Protein AF-A0A7J9HUU3-F1 (afdb_monomer_lite)

Radius of gyration: 15.32 Å; chains: 1; bounding box: 37×24×42 Å

Secondary structure (DSSP, 8-state):
-HHHHHHHHHHHHHHHHH-----HHHHHHHHHHHHHHHHHHHIIIII-S-PPP--HHHHHHHHHHHHHHHHHHHHHHHHTTTSPPPSS--HHHHHHHH-

Sequence (99 aa):
MLLLYSPAFLVGVASFWLYPADDSRFLFLKSAVTIHFFKRLFEVIFIHKYSGEMSLDTIIIILVSYFFVSLSLIYTQTFNQGLSEPSIDLKYLGIVLFL

Structure (mmCIF, N/CA/C/O backbone):
data_AF-A0A7J9HUU3-F1
#
_entry.id   AF-A0A7J9HUU3-F1
#
loop_
_atom_site.group_PDB
_atom_site.id
_atom_site.type_symbol
_atom_site.label_atom_id
_atom_site.label_alt_id
_atom_site.label_comp_id
_atom_site.label_asym_id
_atom_site.label_entity_id
_atom_site.label_seq_id
_atom_site.pdbx_PDB_ins_code
_atom_site.Cartn_x
_atom_site.Cartn_y
_atom_site.Cartn_z
_atom_site.occupancy
_atom_site.B_iso_or_equiv
_atom_site.auth_seq_id
_atom_site.auth_comp_id
_atom_site.auth_asym_id
_atom_site.auth_atom_id
_atom_site.pdbx_PDB_model_num
ATOM 1 N N . MET A 1 1 ? 8.457 0.458 -13.964 1.00 86.88 1 MET A N 1
ATOM 2 C CA . MET A 1 1 ? 7.145 0.252 -13.304 1.00 86.88 1 MET A CA 1
ATOM 3 C C . MET A 1 1 ? 7.217 -0.621 -12.053 1.00 86.88 1 MET A C 1
ATOM 5 O O . MET A 1 1 ? 6.593 -0.253 -11.073 1.00 86.88 1 MET A O 1
ATOM 9 N N . LEU A 1 2 ? 7.983 -1.723 -12.030 1.00 91.31 2 LEU A N 1
ATOM 10 C CA . LEU A 1 2 ? 8.027 -2.649 -10.879 1.00 91.31 2 LEU A CA 1
ATOM 11 C C . LEU A 1 2 ? 8.347 -1.938 -9.551 1.00 91.31 2 LEU A C 1
ATOM 13 O O . LEU A 1 2 ? 7.585 -2.031 -8.595 1.00 91.31 2 LEU A O 1
ATOM 17 N N . LEU A 1 3 ? 9.421 -1.141 -9.548 1.00 92.38 3 LEU A N 1
ATOM 18 C CA . LEU A 1 3 ? 9.867 -0.359 -8.389 1.00 92.38 3 LEU A CA 1
ATOM 19 C C . LEU A 1 3 ? 8.795 0.585 -7.825 1.00 92.38 3 LEU A C 1
ATOM 21 O O . LEU A 1 3 ? 8.834 0.881 -6.638 1.00 92.38 3 LEU A O 1
ATOM 25 N N . LEU A 1 4 ? 7.837 1.039 -8.642 1.00 94.19 4 LEU A N 1
ATOM 26 C CA . LEU A 1 4 ? 6.794 1.973 -8.206 1.00 94.19 4 LEU A CA 1
ATOM 27 C C . LEU A 1 4 ? 5.840 1.329 -7.200 1.00 94.19 4 LEU A C 1
ATOM 29 O O . LEU A 1 4 ? 5.380 1.985 -6.272 1.00 94.19 4 LEU A O 1
ATOM 33 N N . TYR A 1 5 ? 5.533 0.048 -7.402 1.00 95.62 5 TYR A N 1
ATOM 34 C CA . TYR A 1 5 ? 4.492 -0.657 -6.658 1.00 95.62 5 TYR A CA 1
ATOM 35 C C . TYR A 1 5 ? 5.061 -1.529 -5.538 1.00 95.62 5 TYR A C 1
ATOM 37 O O . TYR A 1 5 ? 4.369 -1.775 -4.550 1.00 95.62 5 TYR A O 1
ATOM 45 N N . SER A 1 6 ? 6.316 -1.983 -5.662 1.00 96.56 6 SER A N 1
ATOM 46 C CA . SER A 1 6 ? 6.926 -2.907 -4.697 1.00 96.56 6 SER A CA 1
ATOM 47 C C . SER A 1 6 ? 6.910 -2.390 -3.254 1.00 96.56 6 SER A C 1
ATOM 49 O O . SER A 1 6 ? 6.506 -3.156 -2.382 1.00 96.56 6 SER A O 1
ATOM 51 N N . PRO A 1 7 ? 7.271 -1.126 -2.950 1.00 97.50 7 PRO A N 1
ATOM 52 C CA . PRO A 1 7 ? 7.259 -0.648 -1.566 1.00 97.50 7 PRO A CA 1
ATOM 53 C C . PRO A 1 7 ? 5.859 -0.670 -0.945 1.00 97.50 7 PRO A C 1
ATOM 55 O O . PRO A 1 7 ? 5.690 -1.113 0.186 1.00 97.50 7 PRO A O 1
ATOM 58 N N . ALA A 1 8 ? 4.843 -0.251 -1.701 1.00 97.69 8 ALA A N 1
ATOM 59 C CA . ALA A 1 8 ? 3.453 -0.255 -1.257 1.00 97.69 8 ALA A CA 1
ATOM 60 C C . ALA A 1 8 ? 2.919 -1.680 -1.024 1.00 97.69 8 ALA A C 1
ATOM 62 O O . ALA A 1 8 ? 2.269 -1.948 -0.013 1.00 97.69 8 ALA A O 1
ATOM 63 N N . PHE A 1 9 ? 3.265 -2.619 -1.911 1.00 97.88 9 PHE A N 1
ATOM 64 C CA . PHE A 1 9 ? 2.966 -4.039 -1.720 1.00 97.88 9 PHE A CA 1
ATOM 65 C C . PHE A 1 9 ? 3.612 -4.597 -0.446 1.00 97.88 9 PHE A C 1
ATOM 67 O O . PHE A 1 9 ? 2.938 -5.257 0.343 1.00 97.88 9 PHE A O 1
ATOM 74 N N . LEU A 1 10 ? 4.895 -4.301 -0.215 1.00 98.06 10 LEU A N 1
ATOM 75 C CA . LEU A 1 10 ? 5.618 -4.766 0.972 1.00 98.06 10 LEU A CA 1
ATOM 76 C C . LEU A 1 10 ? 5.020 -4.212 2.267 1.00 98.06 10 LEU A C 1
ATOM 78 O O . LEU A 1 10 ? 4.946 -4.944 3.248 1.00 98.06 10 LEU A O 1
ATOM 82 N N . VAL A 1 11 ? 4.544 -2.964 2.267 1.00 97.56 11 VAL A N 1
ATOM 83 C CA . VAL A 1 11 ? 3.790 -2.389 3.394 1.00 97.56 11 VAL A CA 1
ATOM 84 C C . VAL A 1 11 ? 2.521 -3.201 3.673 1.00 97.56 11 VAL A C 1
ATOM 86 O O . VAL A 1 11 ? 2.269 -3.573 4.821 1.00 97.56 11 VAL A O 1
ATOM 89 N N . GLY A 1 12 ? 1.762 -3.540 2.626 1.00 96.50 12 GLY A N 1
ATOM 90 C CA . GLY A 1 12 ? 0.595 -4.418 2.726 1.00 96.50 12 GLY A CA 1
ATOM 91 C C . GLY A 1 12 ? 0.937 -5.779 3.338 1.00 96.50 12 GLY A C 1
ATOM 92 O O . GLY A 1 12 ? 0.359 -6.155 4.357 1.00 96.50 12 GLY A O 1
ATOM 93 N N . VAL A 1 13 ? 1.936 -6.478 2.792 1.00 97.31 13 VAL A N 1
ATOM 94 C CA . VAL A 1 13 ? 2.375 -7.796 3.286 1.00 97.31 13 VAL A CA 1
ATOM 95 C C . VAL A 1 13 ? 2.868 -7.726 4.733 1.00 97.31 13 VAL A C 1
ATOM 97 O O . VAL A 1 13 ? 2.436 -8.516 5.572 1.00 97.31 13 VAL A O 1
ATOM 100 N N . ALA A 1 14 ? 3.731 -6.761 5.058 1.00 96.62 14 ALA A N 1
ATOM 101 C CA . ALA A 1 14 ? 4.297 -6.610 6.397 1.00 96.62 14 ALA A CA 1
ATOM 102 C C . ALA A 1 14 ? 3.215 -6.375 7.461 1.00 96.62 14 ALA A C 1
ATOM 104 O O . ALA A 1 14 ? 3.344 -6.843 8.593 1.00 96.62 14 ALA A O 1
ATOM 105 N N . SER A 1 15 ? 2.115 -5.706 7.104 1.00 95.06 15 SER A N 1
ATOM 106 C CA . SER A 1 15 ? 1.024 -5.417 8.038 1.00 95.06 15 SER A CA 1
ATOM 107 C C . SER A 1 15 ? 0.310 -6.659 8.585 1.00 95.06 15 SER A C 1
ATOM 109 O O . SER A 1 15 ? -0.264 -6.596 9.676 1.00 95.06 15 SER A O 1
ATOM 111 N N . PHE A 1 16 ? 0.342 -7.790 7.869 1.00 94.12 16 PHE A N 1
ATOM 112 C CA . PHE A 1 16 ? -0.209 -9.056 8.363 1.00 94.12 16 PHE A CA 1
ATOM 113 C C . PHE A 1 16 ? 0.612 -9.616 9.524 1.00 94.12 16 PHE A C 1
ATOM 115 O O . PHE A 1 16 ? 0.038 -10.174 10.453 1.00 94.12 16 PHE A O 1
ATOM 122 N N . TRP A 1 17 ? 1.933 -9.416 9.503 1.00 93.38 17 TRP A N 1
ATOM 123 C CA . TRP A 1 17 ? 2.827 -9.881 10.562 1.00 93.38 17 TRP A CA 1
ATOM 124 C C . TRP A 1 17 ? 2.928 -8.888 11.722 1.00 93.38 17 TRP A C 1
ATOM 126 O O . TRP A 1 17 ? 2.914 -9.280 12.884 1.00 93.38 17 TRP A O 1
ATOM 136 N N . LEU A 1 18 ? 3.014 -7.591 11.414 1.00 92.50 18 LEU A N 1
ATOM 137 C CA . LEU A 1 18 ? 3.209 -6.546 12.423 1.00 92.50 18 LEU A CA 1
ATOM 138 C C . LEU A 1 18 ? 1.960 -6.276 13.268 1.00 92.50 18 LEU A C 1
ATOM 140 O O . LEU A 1 18 ? 2.084 -5.837 14.407 1.00 92.50 18 LEU A O 1
ATOM 144 N N . TYR A 1 19 ? 0.765 -6.531 12.728 1.00 89.00 19 TYR A N 1
ATOM 145 C CA . TYR A 1 19 ? -0.490 -6.212 13.407 1.00 89.00 19 TYR A CA 1
ATOM 146 C C . TYR A 1 19 ? -1.509 -7.357 13.317 1.00 89.00 19 TYR A C 1
ATOM 148 O O . TYR A 1 19 ? -2.508 -7.200 12.623 1.00 89.00 19 TYR A O 1
ATOM 156 N N . PRO A 1 20 ? -1.335 -8.496 13.998 1.00 80.94 20 PRO A N 1
ATOM 157 C CA . PRO A 1 20 ? -2.180 -9.689 13.827 1.00 80.94 20 PRO A CA 1
ATOM 158 C C . PRO A 1 20 ? -3.624 -9.567 14.375 1.00 80.94 20 PRO A C 1
ATOM 160 O O . PRO A 1 20 ? -4.234 -10.570 14.711 1.00 80.94 20 PRO A O 1
ATOM 163 N N . ALA A 1 21 ? -4.179 -8.358 14.490 1.00 70.50 21 ALA A N 1
ATOM 164 C CA . ALA A 1 21 ? -5.475 -8.088 15.111 1.00 70.50 21 ALA A CA 1
ATOM 165 C C . ALA A 1 21 ? -6.659 -8.788 14.411 1.00 70.50 21 ALA A C 1
ATOM 167 O O . ALA A 1 21 ? -6.755 -8.771 13.183 1.00 70.50 21 ALA A O 1
ATOM 168 N N . ASP A 1 22 ? -7.602 -9.285 15.220 1.00 70.81 22 ASP A N 1
ATOM 169 C CA . ASP A 1 22 ? -8.808 -10.037 14.822 1.00 70.81 22 ASP A CA 1
ATOM 170 C C . ASP A 1 22 ? -9.941 -9.176 14.216 1.00 70.81 22 ASP A C 1
ATOM 172 O O . ASP A 1 22 ? -11.059 -9.649 14.005 1.00 70.81 22 ASP A O 1
ATOM 176 N N . ASP A 1 23 ? -9.690 -7.895 13.927 1.00 85.19 23 ASP A N 1
ATOM 177 C CA . ASP A 1 23 ? -10.699 -7.014 13.334 1.00 85.19 23 ASP A CA 1
ATOM 178 C C . ASP A 1 23 ? -10.878 -7.289 11.831 1.00 85.19 23 ASP A C 1
ATOM 180 O O . ASP A 1 23 ? -9.976 -7.072 11.014 1.00 85.19 23 ASP A O 1
ATOM 184 N N . SER A 1 24 ? -12.095 -7.692 11.457 1.00 88.25 24 SER A N 1
ATOM 185 C CA . SER A 1 24 ? -12.493 -7.936 10.067 1.00 88.25 24 SER A CA 1
ATOM 186 C C . SER A 1 24 ? -12.273 -6.726 9.152 1.00 88.25 24 SER A C 1
ATOM 188 O O . SER A 1 24 ? -11.839 -6.894 8.013 1.00 88.25 24 SER A O 1
ATOM 190 N N . ARG A 1 25 ? -12.514 -5.495 9.631 1.00 88.44 25 ARG A N 1
ATOM 191 C CA . ARG A 1 25 ? -12.330 -4.275 8.824 1.00 88.44 25 ARG A CA 1
ATOM 192 C C . ARG A 1 25 ? -10.865 -4.078 8.492 1.00 88.44 25 ARG A C 1
ATOM 194 O O . ARG A 1 25 ? -10.515 -3.807 7.342 1.00 88.44 25 ARG A O 1
ATOM 201 N N . PHE A 1 26 ? -10.007 -4.261 9.489 1.00 91.56 26 PHE A N 1
ATOM 202 C CA . PHE A 1 26 ? -8.579 -4.167 9.273 1.00 91.56 26 PHE A CA 1
ATOM 203 C C . PHE A 1 26 ? -8.066 -5.274 8.351 1.00 91.56 26 PHE A C 1
ATOM 205 O O . PHE A 1 26 ? -7.272 -4.992 7.452 1.00 91.56 26 PHE A O 1
ATOM 212 N N . LEU A 1 27 ? -8.568 -6.502 8.502 1.00 91.88 27 LEU A N 1
ATOM 213 C CA . LEU A 1 27 ? -8.237 -7.604 7.602 1.00 91.88 27 LEU A CA 1
ATOM 214 C C . LEU A 1 27 ? -8.602 -7.276 6.148 1.00 91.88 27 LEU A C 1
ATOM 216 O O . LEU A 1 27 ? -7.772 -7.466 5.255 1.00 91.88 27 LEU A O 1
ATOM 220 N N . PHE A 1 28 ? -9.799 -6.734 5.902 1.00 91.94 28 PHE A N 1
ATOM 221 C CA . PHE A 1 28 ? -10.210 -6.324 4.559 1.00 91.94 28 PHE A CA 1
ATOM 222 C C . PHE A 1 28 ? -9.328 -5.212 3.998 1.00 91.94 28 PHE A C 1
ATOM 224 O O . PHE A 1 28 ? -8.909 -5.310 2.848 1.00 91.94 28 PHE A O 1
ATOM 231 N N . LEU A 1 29 ? -8.981 -4.199 4.797 1.00 93.31 29 LEU A N 1
ATOM 232 C CA . LEU A 1 29 ? -8.114 -3.110 4.348 1.00 93.31 29 LEU A CA 1
ATOM 233 C C . LEU A 1 29 ? -6.722 -3.612 3.942 1.00 93.31 29 LEU A C 1
ATOM 235 O O . LEU A 1 29 ? -6.244 -3.297 2.852 1.00 93.31 29 LEU A O 1
ATOM 239 N N . LYS A 1 30 ? -6.075 -4.421 4.789 1.00 94.19 30 LYS A N 1
ATOM 240 C CA . LYS A 1 30 ? -4.753 -4.991 4.483 1.00 94.19 30 LYS A CA 1
ATOM 241 C C . LYS A 1 30 ? -4.792 -5.872 3.246 1.00 94.19 30 LYS A C 1
ATOM 243 O O . LYS A 1 30 ? -3.890 -5.805 2.410 1.00 94.19 30 LYS A O 1
ATOM 248 N N . SER A 1 31 ? -5.847 -6.677 3.127 1.00 94.38 31 SER A N 1
ATOM 249 C CA . SER A 1 31 ? -6.071 -7.541 1.971 1.00 94.38 31 SER A CA 1
ATOM 250 C C . SER A 1 31 ? -6.248 -6.709 0.707 1.00 94.38 31 SER A C 1
ATOM 252 O O . SER A 1 31 ? -5.575 -6.980 -0.279 1.00 94.38 31 SER A O 1
ATOM 254 N N . ALA A 1 32 ? -7.058 -5.650 0.747 1.00 94.75 32 ALA A N 1
ATOM 255 C CA . ALA A 1 32 ? -7.268 -4.755 -0.383 1.00 94.75 32 ALA A CA 1
ATOM 256 C C . ALA A 1 32 ? -5.955 -4.097 -0.835 1.00 94.75 32 ALA A C 1
ATOM 258 O O . ALA A 1 32 ? -5.572 -4.227 -1.995 1.00 94.75 32 ALA A O 1
ATOM 259 N N . VAL A 1 33 ? -5.200 -3.475 0.077 1.00 95.94 33 VAL A N 1
ATOM 260 C CA . VAL A 1 33 ? -3.898 -2.863 -0.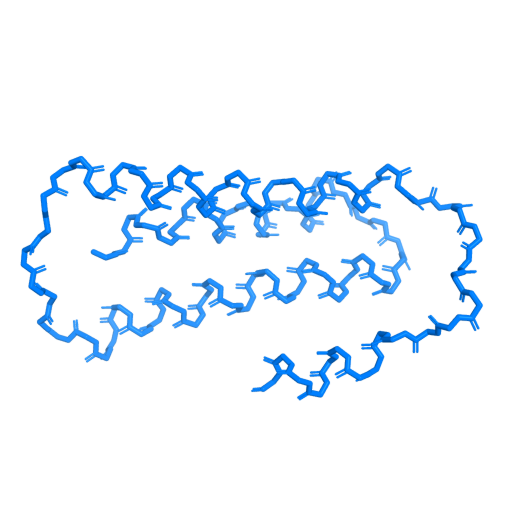256 1.00 95.94 33 VAL A CA 1
ATOM 261 C C . VAL A 1 33 ? -2.949 -3.897 -0.873 1.00 95.94 33 VAL A C 1
ATOM 263 O O . VAL A 1 33 ? -2.360 -3.662 -1.929 1.00 95.94 33 VAL A O 1
ATOM 266 N N . THR A 1 34 ? -2.843 -5.075 -0.259 1.00 97.00 34 THR A N 1
ATOM 267 C CA . THR A 1 34 ? -1.923 -6.130 -0.705 1.00 97.00 34 THR A CA 1
ATOM 268 C C . THR A 1 34 ? -2.318 -6.695 -2.065 1.00 97.00 34 THR A C 1
ATOM 270 O O . THR A 1 34 ? -1.477 -6.771 -2.957 1.00 97.00 34 THR A O 1
ATOM 273 N N . ILE A 1 35 ? -3.593 -7.039 -2.260 1.00 96.69 35 ILE A N 1
ATOM 274 C CA . ILE A 1 35 ? -4.111 -7.588 -3.519 1.00 96.69 35 ILE A CA 1
ATOM 275 C C . ILE A 1 35 ? -4.007 -6.550 -4.639 1.00 96.69 35 ILE A C 1
ATOM 277 O O . ILE A 1 35 ? -3.594 -6.899 -5.746 1.00 96.69 35 ILE A O 1
ATOM 281 N N . HIS A 1 36 ? -4.303 -5.274 -4.361 1.00 96.25 36 HIS A N 1
ATOM 282 C CA . HIS A 1 36 ? -4.183 -4.199 -5.346 1.00 96.25 36 HIS A CA 1
ATOM 283 C C . HIS A 1 36 ? -2.767 -4.125 -5.922 1.00 96.25 36 HIS A C 1
ATOM 285 O O . HIS A 1 36 ? -2.567 -4.210 -7.137 1.00 96.25 36 HIS A O 1
ATOM 291 N N . PHE A 1 37 ? -1.766 -3.977 -5.050 1.00 96.94 37 PHE A N 1
ATOM 292 C CA . PHE A 1 37 ? -0.387 -3.825 -5.500 1.00 96.94 37 PHE A CA 1
ATOM 293 C C . PHE A 1 37 ? 0.210 -5.145 -5.988 1.00 96.94 37 PHE A C 1
ATOM 295 O O . PHE A 1 37 ? 1.022 -5.120 -6.909 1.00 96.94 37 PHE A O 1
ATOM 302 N N . PHE A 1 38 ? -0.246 -6.293 -5.482 1.00 96.94 38 PHE A N 1
ATOM 303 C CA . PHE A 1 38 ? 0.103 -7.593 -6.050 1.00 96.94 38 PHE A CA 1
ATOM 304 C C . PHE A 1 38 ? -0.356 -7.715 -7.504 1.00 96.94 38 PHE A C 1
ATOM 306 O O . PHE A 1 38 ? 0.449 -8.061 -8.366 1.00 96.94 38 PHE A O 1
ATOM 313 N N . LYS A 1 39 ? -1.614 -7.357 -7.807 1.00 95.38 39 LYS A N 1
ATOM 314 C CA . LYS A 1 39 ? -2.139 -7.330 -9.181 1.00 95.38 39 LYS A CA 1
ATOM 315 C C . LYS A 1 39 ? -1.277 -6.446 -10.080 1.00 95.38 39 LYS A C 1
ATOM 317 O O . LYS A 1 39 ? -0.922 -6.864 -11.177 1.00 95.38 39 LYS A O 1
ATOM 322 N N . ARG A 1 40 ? -0.881 -5.258 -9.607 1.00 94.38 40 ARG A N 1
ATOM 323 C CA . ARG A 1 40 ? 0.011 -4.357 -10.358 1.00 94.38 40 ARG A CA 1
ATOM 324 C C . ARG A 1 40 ? 1.399 -4.948 -10.589 1.00 94.38 40 ARG A C 1
ATOM 326 O O . ARG A 1 40 ? 1.912 -4.855 -11.699 1.00 94.38 40 ARG A O 1
ATOM 333 N N . LEU A 1 41 ? 2.001 -5.580 -9.584 1.00 95.12 41 LEU A N 1
ATOM 334 C CA . LEU A 1 41 ? 3.287 -6.263 -9.748 1.00 95.12 41 LEU A CA 1
ATOM 335 C C . LEU A 1 41 ? 3.181 -7.417 -10.747 1.00 95.12 41 LEU A C 1
ATOM 337 O O . LEU A 1 41 ? 4.023 -7.535 -11.633 1.00 95.12 41 LEU A O 1
ATOM 341 N N . PHE A 1 42 ? 2.120 -8.219 -10.652 1.00 94.81 42 PHE A N 1
ATOM 342 C CA . PHE A 1 42 ? 1.851 -9.310 -11.581 1.00 94.81 42 PHE A CA 1
ATOM 343 C C . PHE A 1 42 ? 1.683 -8.796 -13.018 1.00 94.81 42 PHE A C 1
ATOM 345 O O . PHE A 1 42 ? 2.335 -9.291 -13.935 1.00 94.81 42 PHE A O 1
ATOM 352 N N . GLU A 1 43 ? 0.879 -7.749 -13.217 1.00 93.50 43 GLU A N 1
ATOM 353 C CA . GLU A 1 43 ? 0.722 -7.079 -14.511 1.00 93.50 43 GLU A CA 1
ATOM 354 C C . GLU A 1 43 ? 2.058 -6.591 -15.072 1.00 93.50 43 GLU A C 1
ATOM 356 O O . GLU A 1 43 ? 2.291 -6.713 -16.271 1.00 93.50 43 GLU A O 1
ATOM 361 N N . VAL A 1 44 ? 2.937 -6.037 -14.236 1.00 92.12 44 VAL A N 1
ATOM 362 C CA . VAL A 1 44 ? 4.244 -5.541 -14.681 1.00 92.12 44 VAL A CA 1
ATOM 363 C C . VAL A 1 44 ? 5.184 -6.679 -15.080 1.00 92.12 44 VAL A C 1
ATOM 365 O O . VAL A 1 44 ? 5.900 -6.540 -16.064 1.00 92.12 44 VAL A O 1
ATOM 368 N N . ILE A 1 45 ? 5.196 -7.788 -14.337 1.00 91.75 45 ILE A N 1
ATOM 369 C CA . ILE A 1 45 ? 6.113 -8.910 -14.589 1.00 91.75 45 ILE A CA 1
ATOM 370 C C . ILE A 1 45 ? 5.655 -9.745 -15.789 1.00 91.75 45 ILE A C 1
ATOM 372 O O . ILE A 1 45 ? 6.483 -10.168 -16.593 1.00 91.75 45 ILE A O 1
ATOM 376 N N . PHE A 1 46 ? 4.349 -9.995 -15.907 1.00 91.56 46 PHE A N 1
ATOM 377 C CA . PHE A 1 46 ? 3.826 -11.003 -16.832 1.00 91.56 46 PHE A CA 1
ATOM 378 C C . PHE A 1 46 ? 3.072 -10.428 -18.033 1.00 91.56 46 PHE A C 1
ATOM 380 O O . PHE A 1 46 ? 3.038 -11.071 -19.080 1.00 91.56 46 PHE A O 1
ATOM 387 N N . ILE A 1 47 ? 2.464 -9.244 -17.908 1.00 89.75 47 ILE A N 1
ATOM 388 C CA . ILE A 1 47 ? 1.580 -8.687 -18.947 1.00 89.75 47 ILE A CA 1
ATOM 389 C C . ILE A 1 47 ? 2.274 -7.545 -19.701 1.00 89.75 47 ILE A C 1
ATOM 391 O O . ILE A 1 47 ? 2.289 -7.523 -20.932 1.00 89.75 47 ILE A O 1
ATOM 395 N N . HIS A 1 48 ? 2.906 -6.614 -18.986 1.00 84.12 48 HIS A N 1
ATOM 396 C C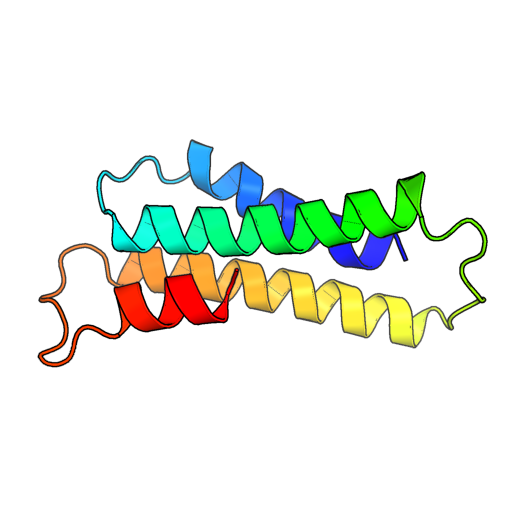A . HIS A 1 48 ? 3.604 -5.474 -19.577 1.00 84.12 48 HIS A CA 1
ATOM 397 C C . HIS A 1 48 ? 5.004 -5.872 -20.042 1.00 84.12 48 HIS A C 1
ATOM 399 O O . HIS A 1 48 ? 6.010 -5.571 -19.406 1.00 84.12 48 HIS A O 1
ATOM 405 N N . LYS A 1 49 ? 5.068 -6.516 -21.211 1.00 68.31 49 LYS A N 1
ATOM 406 C CA . LYS A 1 49 ? 6.330 -6.916 -21.853 1.00 68.31 49 LYS A CA 1
ATOM 407 C C . LYS A 1 49 ? 7.201 -5.723 -22.284 1.00 68.31 49 LYS A C 1
ATOM 409 O O . LYS A 1 49 ? 8.404 -5.876 -22.461 1.00 68.31 49 LYS A O 1
ATOM 414 N N . TYR A 1 50 ? 6.595 -4.542 -22.421 1.00 63.91 50 TYR A N 1
ATOM 415 C CA . TYR A 1 50 ? 7.262 -3.283 -22.737 1.00 63.91 50 TYR A CA 1
ATOM 416 C C . TYR A 1 50 ? 6.733 -2.191 -21.808 1.00 63.91 50 TYR A C 1
ATOM 418 O O . TYR A 1 50 ? 5.592 -1.751 -21.941 1.00 63.91 50 TYR A O 1
ATOM 426 N N . SER A 1 51 ? 7.549 -1.749 -20.855 1.00 68.12 51 SER A N 1
ATOM 427 C CA . SER A 1 51 ? 7.291 -0.505 -20.134 1.00 68.12 51 SER A CA 1
ATOM 428 C C . SER A 1 51 ? 8.083 0.610 -20.802 1.00 68.12 51 SER A C 1
ATOM 430 O O . SER A 1 51 ? 9.303 0.494 -20.901 1.00 68.12 51 SER A O 1
ATOM 432 N N . GLY A 1 52 ? 7.405 1.668 -21.249 1.00 75.31 52 GLY A N 1
ATOM 433 C CA . GLY A 1 52 ? 8.078 2.876 -21.726 1.00 75.31 52 GLY A CA 1
ATOM 434 C C . GLY A 1 52 ? 8.984 3.484 -20.652 1.00 75.31 52 GLY A C 1
ATOM 435 O O . GLY A 1 52 ? 8.796 3.242 -19.453 1.00 75.31 52 GLY A O 1
ATOM 436 N N . GLU A 1 53 ? 9.970 4.264 -21.087 1.00 82.38 53 GLU A N 1
ATOM 437 C CA . GLU A 1 53 ? 10.837 5.005 -20.175 1.00 82.38 53 GLU A CA 1
ATOM 438 C C . GLU A 1 53 ? 10.049 6.099 -19.445 1.00 82.38 53 GLU A C 1
ATOM 440 O O . GLU A 1 53 ? 9.139 6.723 -19.993 1.00 82.38 53 GLU A O 1
ATOM 445 N N . MET A 1 54 ? 10.395 6.313 -18.180 1.00 89.31 54 MET A N 1
ATOM 446 C CA . MET A 1 54 ? 9.827 7.350 -17.325 1.00 89.31 54 MET A CA 1
ATOM 447 C C . MET A 1 54 ? 10.983 8.092 -16.663 1.00 89.31 54 MET A C 1
ATOM 449 O O . MET A 1 54 ? 11.966 7.464 -16.265 1.00 89.31 54 MET A O 1
ATOM 453 N N . SER A 1 55 ? 10.868 9.414 -16.531 1.00 94.44 55 SER A N 1
ATOM 454 C CA . SER A 1 55 ? 11.871 10.213 -15.828 1.00 94.44 55 SER A CA 1
ATOM 455 C C . SER A 1 55 ? 11.980 9.795 -14.359 1.00 94.44 55 SER A C 1
ATOM 457 O O . SER A 1 55 ? 10.998 9.402 -13.720 1.00 94.44 55 SER A O 1
ATOM 459 N N . LEU A 1 56 ? 13.193 9.895 -13.811 1.00 93.44 56 LEU A N 1
ATOM 460 C CA . LEU A 1 56 ? 13.472 9.524 -12.422 1.00 93.44 56 LEU A CA 1
ATOM 461 C C . LEU A 1 56 ? 12.618 10.320 -11.427 1.00 93.44 56 LEU A C 1
ATOM 463 O O . LEU A 1 56 ? 12.114 9.740 -10.469 1.00 93.44 56 LEU A O 1
ATOM 467 N N . ASP A 1 57 ? 12.384 11.605 -11.687 1.00 95.94 57 ASP A N 1
ATOM 468 C CA . ASP A 1 57 ? 11.579 12.463 -10.811 1.00 95.94 57 ASP A CA 1
ATOM 469 C C . ASP A 1 57 ? 10.144 11.941 -10.674 1.00 95.94 57 ASP A C 1
ATOM 471 O O . ASP A 1 57 ? 9.608 11.831 -9.570 1.00 95.94 57 ASP A O 1
ATOM 475 N N . THR A 1 58 ? 9.528 11.534 -11.788 1.00 95.06 58 THR A N 1
ATOM 476 C CA . THR A 1 58 ? 8.181 10.955 -11.778 1.00 95.06 58 THR A CA 1
ATOM 477 C C . THR A 1 58 ? 8.166 9.597 -11.082 1.00 95.06 58 THR A C 1
ATOM 479 O O . THR A 1 58 ? 7.252 9.323 -10.303 1.00 95.06 58 THR A O 1
ATOM 482 N N . ILE A 1 59 ? 9.195 8.769 -11.298 1.00 94.81 59 ILE A N 1
ATOM 483 C CA . ILE A 1 59 ? 9.344 7.483 -10.603 1.00 94.81 59 ILE A CA 1
ATOM 484 C C . ILE A 1 59 ? 9.359 7.697 -9.087 1.00 94.81 59 ILE A C 1
ATOM 486 O O . ILE A 1 59 ? 8.616 7.023 -8.373 1.00 94.81 59 ILE A O 1
A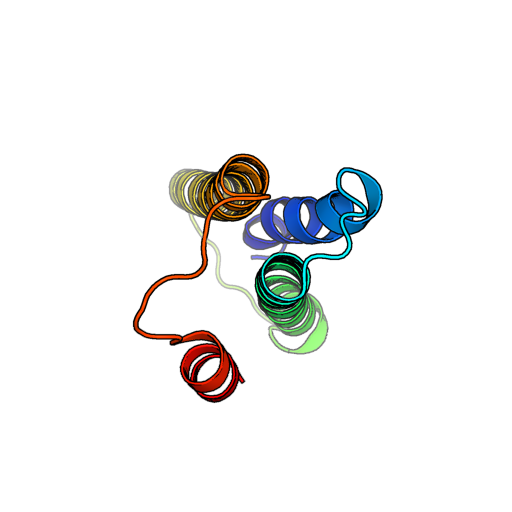TOM 490 N N . ILE A 1 60 ? 10.162 8.647 -8.601 1.00 95.75 60 ILE A N 1
ATOM 491 C CA . ILE A 1 60 ? 10.292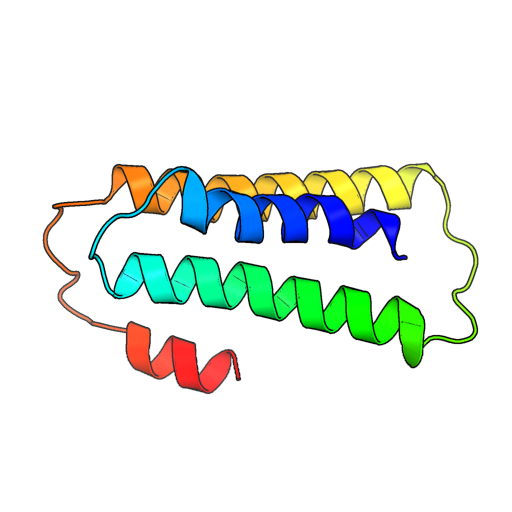 8.951 -7.171 1.00 95.75 60 ILE A CA 1
ATOM 492 C C . ILE A 1 60 ? 8.957 9.434 -6.603 1.00 95.75 60 ILE A C 1
ATOM 494 O O . ILE A 1 60 ? 8.500 8.896 -5.595 1.00 95.75 60 ILE A O 1
ATOM 498 N N . ILE A 1 61 ? 8.300 10.395 -7.259 1.00 97.25 61 ILE A N 1
ATOM 499 C CA . ILE A 1 61 ? 7.024 10.953 -6.787 1.00 97.25 61 ILE A CA 1
ATOM 500 C C . ILE A 1 61 ? 5.963 9.858 -6.659 1.00 97.25 61 ILE A C 1
ATOM 502 O O . ILE A 1 61 ? 5.294 9.768 -5.628 1.00 97.25 61 ILE A O 1
ATOM 506 N N . ILE A 1 62 ? 5.814 9.007 -7.677 1.00 96.25 62 ILE A N 1
ATOM 507 C CA . ILE A 1 62 ? 4.801 7.946 -7.682 1.00 96.25 62 ILE A CA 1
ATOM 508 C C . ILE A 1 62 ? 5.111 6.899 -6.610 1.00 96.25 62 ILE A C 1
ATOM 510 O O . ILE A 1 62 ? 4.225 6.530 -5.837 1.00 96.25 62 ILE A O 1
ATOM 514 N N . LEU A 1 63 ? 6.365 6.448 -6.536 1.00 96.81 63 LEU A N 1
ATOM 515 C CA . LEU A 1 63 ? 6.814 5.457 -5.560 1.00 96.81 63 LEU A CA 1
ATOM 516 C C . LEU A 1 63 ? 6.541 5.926 -4.129 1.00 96.81 63 LEU A C 1
ATOM 518 O O . LEU A 1 63 ? 5.918 5.208 -3.346 1.00 96.81 63 LEU A O 1
ATOM 522 N N . VAL A 1 64 ? 6.980 7.143 -3.801 1.00 98.00 64 VAL A N 1
ATOM 523 C CA . VAL A 1 64 ? 6.812 7.743 -2.472 1.00 98.00 64 VAL A CA 1
ATOM 524 C C . VAL A 1 64 ? 5.329 7.901 -2.153 1.00 98.00 64 VAL A C 1
ATOM 526 O O . VAL A 1 64 ? 4.889 7.523 -1.069 1.00 98.00 64 VAL A O 1
ATOM 529 N N . SER A 1 65 ? 4.538 8.381 -3.112 1.00 97.88 65 SER A N 1
ATOM 530 C CA . SER A 1 65 ? 3.098 8.574 -2.929 1.00 97.88 65 SER A CA 1
ATOM 531 C C . SER A 1 65 ? 2.381 7.257 -2.617 1.00 97.88 65 SER A C 1
ATOM 533 O O . SER A 1 65 ? 1.635 7.183 -1.642 1.00 97.88 65 SER A O 1
ATOM 535 N N . TYR A 1 66 ? 2.634 6.188 -3.379 1.00 97.94 66 TYR A N 1
ATOM 536 C CA . TYR A 1 66 ? 2.024 4.880 -3.111 1.00 97.94 66 TYR A CA 1
ATOM 537 C C . TYR A 1 66 ? 2.473 4.271 -1.788 1.00 97.94 66 TYR A C 1
ATOM 539 O O . TYR A 1 66 ? 1.650 3.691 -1.073 1.00 97.94 66 TYR A O 1
ATOM 547 N N . PHE A 1 67 ? 3.753 4.420 -1.443 1.00 98.31 67 PHE A N 1
ATOM 548 C CA . PHE A 1 67 ? 4.274 3.981 -0.155 1.00 98.31 67 PHE A CA 1
ATOM 549 C C . PHE A 1 67 ? 3.552 4.680 1.004 1.00 98.31 67 PHE A C 1
ATOM 551 O O . PHE A 1 67 ? 2.981 4.007 1.864 1.00 98.31 67 PHE A O 1
ATOM 558 N N . PHE A 1 68 ? 3.510 6.015 1.003 1.00 98.25 68 PHE A N 1
ATOM 559 C CA . PHE A 1 68 ? 2.907 6.781 2.093 1.00 98.25 68 PHE A CA 1
ATOM 560 C C . PHE A 1 68 ? 1.394 6.610 2.179 1.00 98.25 68 PHE A C 1
ATOM 562 O O . PHE A 1 68 ? 0.871 6.536 3.290 1.00 98.25 68 PHE A O 1
ATOM 569 N N . VAL A 1 69 ? 0.685 6.496 1.053 1.00 97.88 69 VAL A N 1
ATOM 570 C CA . VAL A 1 69 ? -0.758 6.207 1.066 1.00 97.88 69 VAL A CA 1
ATOM 571 C C . VAL A 1 69 ? -1.022 4.852 1.718 1.00 97.88 69 VAL A C 1
ATOM 573 O O . VAL A 1 69 ? -1.850 4.759 2.622 1.00 97.88 69 VAL A O 1
ATOM 576 N N . SER A 1 70 ? -0.279 3.816 1.324 1.00 97.56 70 SER A N 1
ATOM 577 C CA . SER A 1 70 ? -0.438 2.469 1.889 1.00 97.56 70 SER A CA 1
ATOM 578 C C . SER A 1 70 ? -0.115 2.443 3.381 1.00 97.56 70 SER A C 1
ATOM 580 O O . SER A 1 70 ? -0.868 1.876 4.170 1.00 97.56 70 SER A O 1
ATOM 582 N N . LEU A 1 71 ? 0.974 3.108 3.777 1.00 97.25 71 LEU A N 1
ATOM 583 C CA . LEU A 1 71 ? 1.377 3.227 5.174 1.00 97.25 71 LEU A CA 1
ATOM 584 C C . LEU A 1 71 ? 0.320 3.964 6.000 1.00 97.25 71 LEU A C 1
ATOM 586 O O . LEU A 1 71 ? -0.056 3.486 7.066 1.00 97.25 71 LEU A O 1
ATOM 590 N N . SER A 1 72 ? -0.186 5.091 5.496 1.00 97.56 72 SER A N 1
ATOM 591 C CA . SER A 1 72 ? -1.173 5.913 6.200 1.00 97.56 72 SER A CA 1
ATOM 592 C C . SER A 1 72 ? -2.479 5.155 6.400 1.00 97.56 72 SER A C 1
ATOM 594 O O . SER A 1 72 ? -2.997 5.143 7.508 1.00 97.56 72 SER A O 1
ATOM 596 N N . LEU A 1 73 ? -2.977 4.454 5.375 1.00 95.38 73 LEU A N 1
ATOM 597 C CA . LEU A 1 73 ? -4.187 3.635 5.489 1.00 95.38 73 LEU A CA 1
ATOM 598 C C . LEU A 1 73 ? -4.052 2.580 6.594 1.00 95.38 73 LEU A C 1
ATOM 600 O O . LEU A 1 73 ? -4.916 2.472 7.465 1.00 95.38 73 LEU A O 1
ATOM 604 N N . ILE A 1 74 ? -2.950 1.827 6.582 1.00 94.94 74 ILE A N 1
ATOM 605 C CA . ILE A 1 74 ? -2.700 0.771 7.567 1.00 94.94 74 ILE A CA 1
ATOM 606 C C . ILE A 1 74 ? -2.546 1.373 8.965 1.00 94.94 74 ILE A C 1
ATOM 608 O O . ILE A 1 74 ? -3.201 0.917 9.900 1.00 94.94 74 ILE A O 1
ATOM 612 N N . TYR A 1 75 ? -1.735 2.422 9.108 1.00 94.06 75 TYR A N 1
ATOM 613 C CA . TYR A 1 75 ? -1.479 3.075 10.388 1.00 94.06 75 TYR A CA 1
ATOM 614 C C . TYR A 1 75 ? -2.749 3.696 10.984 1.00 94.06 75 TYR A C 1
ATOM 616 O O . TYR A 1 75 ? -3.069 3.467 12.150 1.00 94.06 75 TYR A O 1
ATOM 624 N N . THR A 1 76 ? -3.545 4.409 10.189 1.00 93.25 76 THR A N 1
ATOM 625 C CA . THR A 1 76 ? -4.818 4.971 10.652 1.00 93.25 76 THR A CA 1
ATOM 626 C C . THR A 1 76 ? -5.776 3.878 11.116 1.00 93.25 76 THR A C 1
ATOM 628 O O . THR A 1 76 ? -6.415 4.035 12.155 1.00 93.25 76 THR A O 1
ATOM 631 N N . GLN A 1 77 ? -5.853 2.742 10.417 1.00 91.12 77 GLN A N 1
ATOM 632 C CA . GLN A 1 77 ? -6.714 1.645 10.857 1.00 91.12 77 GLN A CA 1
ATOM 633 C C . GLN A 1 77 ? -6.222 0.998 12.157 1.00 91.12 77 GLN A C 1
ATOM 635 O O . GLN A 1 77 ? -7.056 0.608 12.967 1.00 91.12 77 GLN A O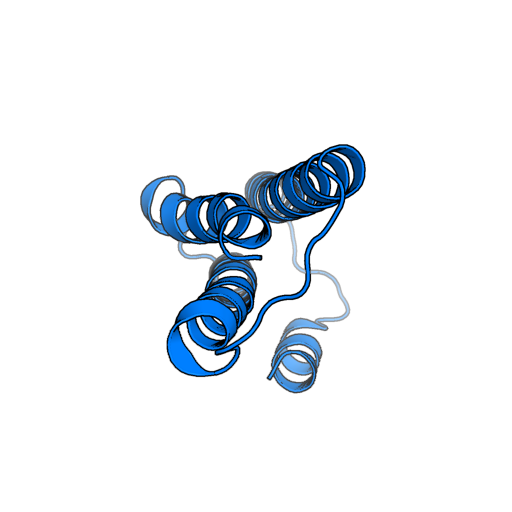 1
ATOM 640 N N . THR A 1 78 ? -4.906 0.941 12.407 1.00 90.00 78 THR A N 1
ATOM 641 C CA . THR A 1 78 ? -4.392 0.502 13.721 1.00 90.00 78 THR A CA 1
ATOM 642 C C . THR A 1 78 ? -4.824 1.429 14.851 1.00 90.00 78 THR A C 1
ATOM 644 O O . THR A 1 78 ? -5.200 0.948 15.914 1.00 90.00 78 THR A O 1
ATOM 647 N N . PHE A 1 79 ? -4.837 2.743 14.616 1.00 88.25 79 PHE A N 1
ATOM 648 C CA . PHE A 1 79 ? -5.235 3.725 15.625 1.00 88.25 79 PHE A CA 1
ATOM 649 C C . PHE A 1 79 ? -6.737 3.682 15.942 1.00 88.25 79 PHE A C 1
ATOM 651 O O . PHE A 1 79 ? -7.144 3.973 17.061 1.00 88.25 79 PHE A O 1
ATOM 658 N N . ASN A 1 80 ? -7.562 3.292 14.968 1.00 88.31 80 ASN A N 1
ATOM 659 C CA . ASN A 1 80 ? -9.013 3.196 15.135 1.00 88.31 80 ASN A CA 1
ATOM 660 C C . ASN A 1 80 ? -9.486 1.854 15.722 1.00 88.31 80 ASN A C 1
ATOM 662 O O . ASN A 1 80 ? -10.693 1.633 15.841 1.00 88.31 80 ASN A O 1
ATOM 666 N N . GLN A 1 81 ? -8.574 0.944 16.080 1.00 84.44 81 GLN A N 1
ATOM 667 C CA . GLN A 1 81 ? -8.953 -0.330 16.692 1.00 84.44 81 GLN A CA 1
ATOM 668 C C . GLN A 1 81 ? -9.647 -0.107 18.041 1.00 84.44 81 GLN A C 1
ATOM 670 O O . GLN A 1 81 ? -9.175 0.650 18.884 1.00 84.44 81 GLN A O 1
ATOM 675 N N . GLY A 1 82 ? -10.776 -0.788 18.245 1.00 82.56 82 GLY A N 1
ATOM 676 C CA . GLY A 1 82 ? -11.565 -0.693 19.477 1.00 82.56 82 GLY A CA 1
ATOM 677 C C . GLY A 1 82 ? -12.519 0.503 19.543 1.00 82.56 82 GLY A C 1
ATOM 678 O O . GLY A 1 82 ? -13.257 0.626 20.519 1.00 82.56 82 GLY A O 1
ATOM 679 N N . LEU A 1 83 ? -12.554 1.360 18.517 1.00 86.44 83 LEU A N 1
ATOM 680 C CA . LEU A 1 83 ? -13.592 2.381 18.392 1.00 86.44 83 LEU A CA 1
ATOM 681 C C . LEU A 1 83 ? -14.915 1.760 17.929 1.00 86.44 83 LEU A C 1
ATOM 683 O O . LEU A 1 83 ? -14.942 0.739 17.241 1.00 86.44 83 LEU A O 1
ATOM 687 N N . SER A 1 84 ? -16.027 2.398 18.299 1.00 86.06 84 SER A N 1
ATOM 688 C CA . SER A 1 84 ? -17.358 1.994 17.846 1.00 86.06 84 SER A CA 1
ATOM 689 C C . SER A 1 84 ? -17.469 2.078 16.328 1.00 86.06 84 SER A C 1
ATOM 691 O O . SER A 1 84 ? -17.003 3.042 15.714 1.00 86.06 84 SER A O 1
ATOM 693 N N . GLU A 1 85 ? -18.152 1.105 15.732 1.00 84.88 85 GLU A N 1
ATOM 694 C CA . GLU A 1 85 ? -18.427 1.126 14.303 1.00 84.88 85 GLU A CA 1
ATOM 695 C C . GLU A 1 85 ? -19.265 2.360 13.900 1.00 84.88 85 GLU A C 1
ATOM 697 O O . GLU A 1 85 ? -20.132 2.799 14.662 1.00 84.88 85 GLU A O 1
ATOM 702 N N . PRO A 1 86 ? -19.030 2.938 12.706 1.00 86.81 86 PRO A N 1
ATOM 703 C CA . PRO A 1 86 ? -19.864 4.000 12.166 1.00 86.81 86 PRO A CA 1
ATOM 704 C C . PRO A 1 86 ? -21.305 3.513 11.986 1.00 86.81 86 PRO A C 1
ATOM 706 O O . PRO A 1 86 ? -21.544 2.357 11.640 1.00 86.81 86 PRO A O 1
ATOM 709 N N . SER A 1 87 ? -22.263 4.428 12.146 1.00 88.50 87 SER A N 1
ATOM 710 C CA . SER A 1 87 ? -23.698 4.145 11.999 1.00 88.50 87 SER A CA 1
ATOM 711 C C . SER A 1 87 ? -24.089 3.650 10.603 1.00 88.50 87 SER A C 1
ATOM 713 O O . SER A 1 87 ? -25.085 2.948 10.457 1.00 88.50 87 SER A O 1
ATOM 715 N N . ILE A 1 88 ? -23.305 4.006 9.581 1.00 91.06 88 ILE A N 1
ATOM 716 C CA . ILE A 1 88 ? -23.463 3.537 8.205 1.00 91.06 88 ILE A CA 1
ATOM 717 C C . ILE A 1 88 ? -22.248 2.675 7.856 1.00 91.06 88 ILE A C 1
ATOM 719 O O . ILE A 1 88 ? -21.137 3.188 7.705 1.00 91.06 88 ILE A O 1
ATOM 723 N N . ASP A 1 89 ? -22.460 1.364 7.712 1.00 89.12 89 ASP A N 1
ATOM 724 C CA . ASP A 1 89 ? -21.401 0.430 7.325 1.00 89.12 89 ASP A CA 1
ATOM 725 C C . ASP A 1 89 ? -21.272 0.334 5.795 1.00 89.12 89 ASP A C 1
ATOM 727 O O . ASP A 1 89 ? -22.054 -0.335 5.119 1.00 89.12 89 ASP A O 1
ATOM 731 N N . LEU A 1 90 ? -20.254 0.999 5.244 1.00 89.81 90 LEU A N 1
ATOM 732 C CA . LEU A 1 90 ? -19.924 0.967 3.813 1.00 89.81 90 LEU A CA 1
ATOM 733 C C . LEU A 1 90 ? -18.963 -0.169 3.429 1.00 89.81 90 LEU A C 1
ATOM 735 O O . LEU A 1 90 ? -18.580 -0.274 2.265 1.00 89.81 90 LEU A O 1
ATOM 739 N N . LYS A 1 91 ? -18.572 -1.034 4.371 1.00 88.75 91 LYS A N 1
ATOM 740 C CA . LYS A 1 91 ? -17.589 -2.108 4.155 1.00 88.75 91 LYS A CA 1
ATOM 741 C C . LYS A 1 91 ? -17.962 -3.029 2.994 1.00 88.75 91 LYS A C 1
ATOM 743 O O . LYS A 1 91 ? -17.144 -3.263 2.111 1.00 88.75 91 LYS A O 1
ATOM 748 N N . TYR A 1 92 ? -19.202 -3.517 2.965 1.00 88.00 92 TYR A N 1
ATOM 749 C CA . TYR A 1 92 ? -19.660 -4.450 1.928 1.00 88.00 92 TYR A CA 1
ATOM 750 C C . TYR A 1 92 ? -19.740 -3.800 0.548 1.00 88.00 92 TYR A C 1
ATOM 752 O O . TYR A 1 92 ? -19.347 -4.408 -0.444 1.00 88.00 92 TYR A O 1
ATOM 760 N N . LEU A 1 93 ? -20.186 -2.544 0.493 1.00 89.62 93 LEU A N 1
ATOM 761 C CA . LEU A 1 93 ? -20.192 -1.761 -0.739 1.00 89.62 93 LEU A CA 1
ATOM 762 C C . LEU A 1 93 ? -18.756 -1.558 -1.242 1.00 89.62 93 LEU A C 1
ATOM 764 O O . LEU A 1 93 ? -18.483 -1.758 -2.423 1.00 89.62 93 LEU A O 1
ATOM 768 N N . GLY A 1 94 ? -17.825 -1.248 -0.335 1.00 88.56 94 GLY A N 1
ATOM 769 C CA . GLY A 1 94 ? -16.401 -1.135 -0.640 1.00 88.56 94 GLY A CA 1
ATOM 770 C C . GLY A 1 94 ? -15.801 -2.420 -1.212 1.00 88.56 94 GLY A C 1
ATOM 771 O O . GLY A 1 94 ? -15.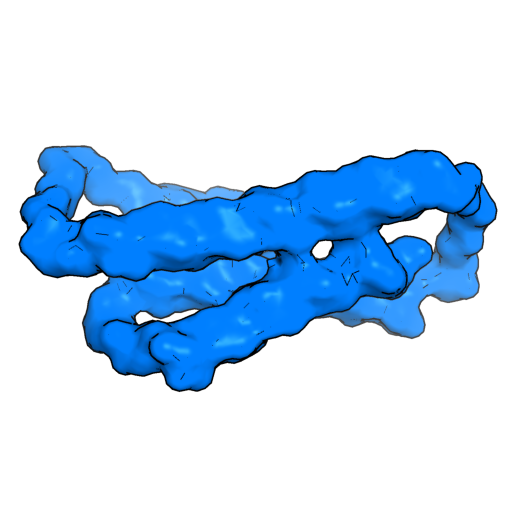052 -2.346 -2.179 1.00 88.56 94 GLY A O 1
ATOM 772 N N . ILE A 1 95 ? -16.165 -3.593 -0.679 1.00 86.88 95 ILE A N 1
ATOM 773 C CA . ILE A 1 95 ? -15.709 -4.891 -1.208 1.00 86.88 95 ILE A CA 1
ATOM 774 C C . ILE A 1 95 ? -16.164 -5.080 -2.660 1.00 86.88 95 ILE A C 1
ATOM 776 O O . ILE A 1 95 ? -15.355 -5.458 -3.502 1.00 86.88 95 ILE A O 1
ATOM 780 N N . VAL A 1 96 ? -17.433 -4.786 -2.961 1.00 88.38 96 VAL A N 1
ATOM 781 C CA . VAL A 1 96 ? -17.987 -4.929 -4.318 1.00 88.38 96 VAL A CA 1
ATOM 782 C C . VAL A 1 96 ? -17.335 -3.959 -5.304 1.00 88.38 96 VAL A C 1
ATOM 784 O O . VAL A 1 96 ? -17.085 -4.345 -6.436 1.00 88.38 96 VAL A O 1
ATOM 787 N N . LEU A 1 97 ? -17.056 -2.718 -4.891 1.00 87.56 97 LEU A N 1
ATOM 788 C CA . LEU A 1 97 ? -16.413 -1.720 -5.758 1.00 87.56 97 LEU A CA 1
ATOM 789 C C . LEU A 1 97 ? -14.916 -1.962 -5.978 1.00 87.56 97 LEU A C 1
ATOM 791 O O . LEU A 1 97 ? -14.351 -1.445 -6.939 1.00 87.56 97 LEU A O 1
ATOM 795 N N . PHE A 1 98 ? -14.258 -2.646 -5.043 1.00 82.19 98 PHE A N 1
ATOM 796 C CA . PHE A 1 98 ? -12.820 -2.881 -5.088 1.00 82.19 98 PHE A CA 1
ATOM 797 C C . PHE A 1 98 ? -12.433 -4.105 -5.941 1.00 82.19 98 PHE A C 1
ATOM 799 O O . PHE A 1 98 ? -11.330 -4.121 -6.494 1.00 82.19 98 PHE A O 1
ATOM 806 N N . LEU A 1 99 ? -13.317 -5.110 -6.021 1.00 61.59 99 LEU A N 1
ATOM 807 C CA . LEU A 1 99 ? -13.214 -6.278 -6.913 1.00 61.59 99 LEU A CA 1
ATOM 808 C C . LEU A 1 99 ? -13.317 -5.875 -8.391 1.00 61.59 99 LEU A C 1
ATOM 810 O O . LEU A 1 99 ? -12.506 -6.413 -9.181 1.00 61.59 99 LEU A O 1
#

InterPro domains:
  IPR039357 3-oxo-5-alpha-steroid 4-dehydrogenase/very-long-chain enoyl-CoA reductase [PTHR10556] (1-99)

pLDDT: mean 90.84, std 7.64, range [61.59, 98.31]

Foldseek 3Di:
DLLLLVLQLVLLVVLCVVPVDPDPLLVLLSCLSNVVSVVVNCCVPPPCPDDDDDDPVVSVVSSVVSNVVSNCSNVVVVVCPPPDDDPDDCSVVCVVVSD

Organism: NCBI:txid34285